Protein AF-A0A3B4AZ92-F1 (afdb_monomer)

Secondary structure (DSSP, 8-state):
--TT-SPPGGGSBTPPSS-SEEEE-TTS-EEEEETTEEEEE-TTTSBPPTT--EEHHHHTS--S-EE--PPP-----------------S-SS---EE----SS-------PPPP-GGGGTTHHHHHHHHTTS--

InterPro domains:
  IPR018487 Hemopexin-like repeats [PF00045] (20-60)
  IPR018487 Hemopexin-like repeats [PS51642] (16-63)
  IPR018487 Hemopexin-like repeats [SM00120] (19-63)
  IPR036375 Hemopexin-like domain superfamily [G3DSA:2.110.10.10] (1-65)
  IPR036375 Hemopexin-like domain superfamily [SSF50923] (1-64)

pLDDT: mean 72.86, std 20.54, range [40.22, 98.0]

Organism: NCBI:txid409849

Radius of gyration: 31.76 Å; Cα contacts (8 Å, |Δi|>4): 119; chains: 1; bounding box: 58×30×110 Å

Foldseek 3Di:
DDPPDDDDLVLQAPDDPDWPDWDADPVRWIWTHDQQWIFTHHNPRSYTDPPDTDGCCCPVVVQPDWDQPPPDPDPDDDDDDDPDPDDPDPNPDGDTDRDPDDPPDDPPPDPDDPDVPVVVPPPVVVVVVVVVPPD

Solvent-accessible surface area (backbone atoms only — not comparable to full-atom values): 9274 Å² total; per-residue (Å²): 133,65,93,84,61,88,71,73,71,77,70,40,36,85,60,75,83,85,66,77,49,73,49,78,49,96,86,55,30,38,38,39,31,45,94,66,31,31,35,48,22,51,75,85,69,50,32,46,47,90,85,53,66,44,50,40,5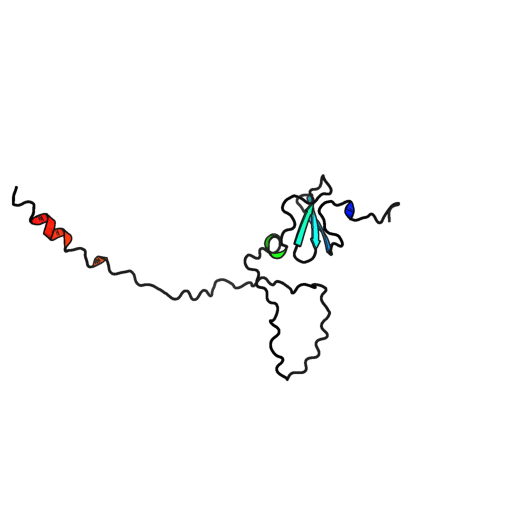4,48,74,76,66,65,40,87,56,80,44,78,69,56,78,71,88,69,80,86,74,94,83,78,96,68,94,71,87,77,75,83,68,86,62,93,59,71,68,73,48,63,74,86,73,71,85,86,69,76,84,79,82,71,85,74,74,82,76,77,72,75,77,68,72,68,68,70,64,61,65,65,65,66,67,72,76,80,119

Nearest PDB structures (foldseek):
  1ck7-assembly1_A  TM=7.720E-01  e=7.250E-04  Homo sapiens
  4fu4-assembly1_A  TM=7.907E-01  e=6.887E-03  Homo sapiens
  1itv-assembly1_B  TM=7.414E-01  e=3.288E-02  Homo sapiens
  3lp9-assembly2_D  TM=7.229E-01  e=9.520E-02  Lathyrus sativus

Structure (mmCIF, N/CA/C/O backbone):
data_AF-A0A3B4AZ92-F1
#
_entry.id   AF-A0A3B4AZ92-F1
#
loop_
_atom_site.group_PDB
_atom_site.id
_atom_site.type_symbol
_atom_site.label_atom_id
_atom_site.label_alt_id
_atom_site.label_comp_id
_atom_site.label_asym_id
_atom_site.label_entity_id
_atom_site.label_seq_id
_atom_site.pdbx_PDB_ins_code
_atom_site.Cartn_x
_atom_site.Cartn_y
_atom_site.Cartn_z
_atom_site.occupancy
_atom_site.B_iso_or_equiv
_atom_site.auth_seq_id
_atom_site.auth_comp_id
_atom_site.auth_asym_id
_atom_site.auth_atom_id
_atom_site.pdbx_PDB_model_num
ATOM 1 N N . MET A 1 1 ? 3.802 4.408 -25.698 1.00 86.31 1 MET A N 1
ATOM 2 C CA . MET A 1 1 ? 4.375 3.337 -24.862 1.00 86.31 1 MET A CA 1
ATOM 3 C C . MET A 1 1 ? 5.835 3.206 -25.221 1.00 86.31 1 MET A C 1
ATOM 5 O O . MET A 1 1 ? 6.139 3.208 -26.411 1.00 86.31 1 MET A O 1
ATOM 9 N N . ASP A 1 2 ? 6.702 3.127 -24.220 1.00 95.56 2 ASP A N 1
ATOM 10 C CA . ASP A 1 2 ? 8.144 3.021 -24.434 1.00 95.56 2 ASP A CA 1
ATOM 11 C C . ASP A 1 2 ? 8.542 1.607 -24.878 1.00 95.56 2 ASP A C 1
ATOM 13 O O . ASP A 1 2 ? 7.848 0.624 -24.599 1.00 95.56 2 ASP A O 1
ATOM 17 N N . LEU A 1 3 ? 9.674 1.498 -25.580 1.00 96.56 3 LEU A N 1
ATOM 18 C CA . LEU A 1 3 ? 10.197 0.216 -26.053 1.00 96.56 3 LEU A CA 1
ATOM 19 C C . LEU A 1 3 ? 10.520 -0.712 -24.869 1.00 96.56 3 LEU A C 1
ATOM 21 O O . LEU A 1 3 ? 11.221 -0.330 -23.935 1.00 96.56 3 LEU A O 1
ATOM 25 N N . GLY A 1 4 ? 10.033 -1.955 -24.930 1.00 94.69 4 GLY A N 1
ATOM 26 C CA . GLY A 1 4 ? 10.263 -2.976 -23.901 1.00 94.69 4 GLY A CA 1
ATOM 27 C C . GLY A 1 4 ? 9.186 -3.084 -22.813 1.00 94.69 4 GLY A C 1
ATOM 28 O O . GLY A 1 4 ? 9.404 -3.838 -21.862 1.00 94.69 4 GLY A O 1
ATOM 29 N N . TYR A 1 5 ? 8.057 -2.378 -22.956 1.00 95.06 5 TYR A N 1
ATOM 30 C CA . TYR A 1 5 ? 6.861 -2.485 -22.106 1.00 95.06 5 TYR A CA 1
ATOM 31 C C . TYR A 1 5 ? 5.679 -3.159 -22.835 1.00 95.06 5 TYR A C 1
ATOM 33 O O . TYR A 1 5 ? 5.616 -3.081 -24.065 1.00 95.06 5 TYR A O 1
ATOM 41 N N . PRO A 1 6 ? 4.717 -3.772 -22.107 1.00 93.81 6 PRO A N 1
ATOM 42 C CA . PRO A 1 6 ? 4.618 -3.874 -20.642 1.00 93.81 6 PRO A CA 1
ATOM 43 C C . PRO A 1 6 ? 5.687 -4.785 -20.022 1.00 93.81 6 PRO A C 1
ATOM 45 O O . PRO A 1 6 ? 6.184 -5.712 -20.660 1.00 93.81 6 PRO A O 1
ATOM 48 N N . LYS A 1 7 ? 6.062 -4.489 -18.775 1.00 90.94 7 LYS A N 1
ATOM 49 C CA . LYS A 1 7 ? 6.962 -5.317 -17.964 1.00 90.94 7 LYS A CA 1
ATOM 50 C C . LYS A 1 7 ? 6.160 -6.159 -16.983 1.00 90.94 7 LYS A C 1
ATOM 52 O O . LYS A 1 7 ? 5.045 -5.792 -16.621 1.00 90.94 7 LYS A O 1
ATOM 57 N N . ASP A 1 8 ? 6.757 -7.265 -16.555 1.00 91.19 8 ASP A N 1
ATOM 58 C CA . ASP A 1 8 ? 6.180 -8.112 -15.517 1.00 91.19 8 ASP A CA 1
ATOM 59 C C . ASP A 1 8 ? 6.134 -7.371 -14.171 1.00 91.19 8 ASP A C 1
ATOM 61 O O . ASP A 1 8 ? 7.069 -6.647 -13.812 1.00 91.19 8 ASP A O 1
ATOM 65 N N . SER A 1 9 ? 5.047 -7.551 -13.421 1.00 88.44 9 SER A N 1
ATOM 66 C CA . SER A 1 9 ? 4.882 -6.953 -12.095 1.00 88.44 9 SER A CA 1
ATOM 67 C C . SER A 1 9 ? 5.834 -7.535 -11.048 1.00 88.44 9 SER A C 1
ATOM 69 O O . SER A 1 9 ? 6.057 -6.890 -10.029 1.00 88.44 9 SER A O 1
ATOM 71 N N . SER A 1 10 ? 6.441 -8.702 -11.297 1.00 90.38 10 SER A N 1
ATOM 72 C CA . SER A 1 10 ? 7.397 -9.372 -10.404 1.00 90.38 10 SER A CA 1
ATOM 73 C C . SER A 1 10 ? 8.660 -8.558 -10.121 1.00 90.38 10 SER A C 1
ATOM 75 O O . SER A 1 10 ? 9.446 -8.930 -9.252 1.00 90.38 10 SER A O 1
ATOM 77 N N . LEU A 1 11 ? 8.886 -7.471 -10.867 1.00 90.75 11 LEU A N 1
ATOM 78 C CA . LEU A 1 11 ? 9.926 -6.490 -10.561 1.00 90.75 11 LEU A CA 1
ATOM 79 C C . LEU A 1 11 ? 9.713 -5.841 -9.186 1.00 90.75 11 LEU A C 1
ATOM 81 O O . LEU A 1 11 ? 10.690 -5.483 -8.535 1.00 90.75 11 LEU A O 1
ATOM 85 N N . TRP A 1 12 ? 8.459 -5.727 -8.740 1.00 91.88 12 TRP A N 1
ATOM 86 C CA . TRP A 1 12 ? 8.100 -5.254 -7.409 1.00 91.88 12 TRP A CA 1
ATOM 87 C C . TRP A 1 12 ? 8.040 -6.433 -6.437 1.00 91.88 12 TRP A C 1
ATOM 89 O O . TRP A 1 12 ? 7.070 -7.193 -6.397 1.00 91.88 12 TRP A O 1
ATOM 99 N N . LYS A 1 13 ? 9.101 -6.609 -5.655 1.00 95.19 13 LYS A N 1
ATOM 100 C CA . LYS A 1 13 ? 9.233 -7.737 -4.730 1.00 95.19 13 LYS A CA 1
ATOM 101 C C . LYS A 1 13 ? 8.270 -7.606 -3.554 1.00 95.19 13 LYS A C 1
ATOM 103 O O . LYS A 1 13 ? 8.015 -6.513 -3.056 1.00 95.19 13 LYS A O 1
ATOM 108 N N . GLY A 1 14 ? 7.760 -8.741 -3.085 1.00 95.19 14 GLY A N 1
ATOM 109 C CA . GLY A 1 14 ? 6.866 -8.799 -1.925 1.00 95.19 14 GLY A CA 1
ATOM 110 C C . GLY A 1 14 ? 5.421 -8.368 -2.202 1.00 95.19 14 GLY A C 1
ATOM 111 O O . GLY A 1 14 ? 4.597 -8.450 -1.293 1.00 95.19 14 GLY A O 1
ATOM 112 N N . LEU A 1 15 ? 5.087 -7.961 -3.433 1.00 96.12 15 LEU A N 1
ATOM 113 C CA . LEU A 1 15 ? 3.706 -7.701 -3.839 1.00 96.12 15 LEU A CA 1
ATOM 114 C C . LEU A 1 15 ? 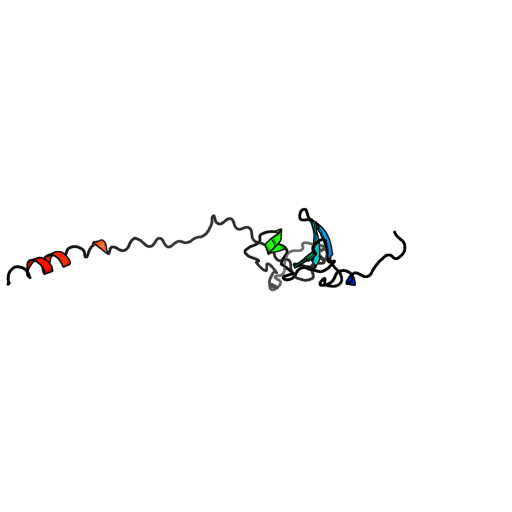3.031 -8.979 -4.363 1.00 96.12 15 LEU A C 1
ATOM 116 O O . LEU A 1 15 ? 3.675 -9.786 -5.042 1.00 96.12 15 LEU A O 1
ATOM 120 N N . PRO A 1 16 ? 1.729 -9.179 -4.094 1.00 94.31 16 PRO A N 1
ATOM 121 C CA . PRO A 1 16 ? 0.967 -10.251 -4.717 1.00 94.31 16 PRO A CA 1
ATOM 122 C C . PRO A 1 16 ? 0.745 -9.972 -6.214 1.00 94.31 16 PRO A C 1
ATOM 124 O O . PRO A 1 16 ? 0.767 -8.819 -6.653 1.00 94.31 16 PRO A O 1
ATOM 127 N N . PRO A 1 17 ? 0.456 -11.008 -7.017 1.00 91.88 17 PRO A N 1
ATOM 128 C CA . PRO A 1 17 ? 0.059 -10.811 -8.405 1.00 91.88 17 PRO A CA 1
ATOM 129 C C . PRO A 1 17 ? -1.315 -10.130 -8.493 1.00 91.88 17 PRO A C 1
ATOM 131 O O . PRO A 1 17 ? -2.166 -10.323 -7.621 1.00 91.88 17 PRO A O 1
ATOM 134 N N . SER A 1 18 ? -1.575 -9.429 -9.602 1.00 90.88 18 SER A N 1
ATOM 135 C CA . SER A 1 18 ? -2.877 -8.807 -9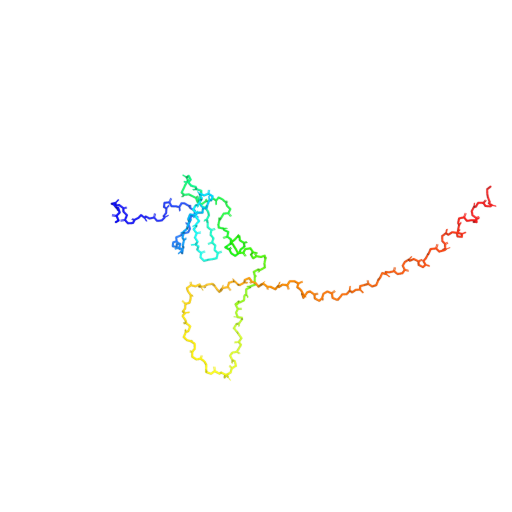.925 1.00 90.88 18 SER A CA 1
ATOM 136 C C . SER A 1 18 ? -3.360 -7.823 -8.852 1.00 90.88 18 SER A C 1
ATOM 138 O O . SER A 1 18 ? -4.275 -8.124 -8.088 1.00 90.88 18 SER A O 1
ATOM 140 N N . LEU A 1 19 ? -2.689 -6.681 -8.755 1.00 94.56 19 LEU A N 1
ATOM 141 C CA . LEU A 1 19 ? -3.063 -5.593 -7.850 1.00 94.56 19 LEU A CA 1
ATOM 142 C C . LEU A 1 19 ? -4.292 -4.851 -8.387 1.00 94.56 19 LEU A C 1
ATOM 144 O O . LEU A 1 19 ? -4.491 -4.804 -9.602 1.00 94.56 19 LEU A O 1
ATOM 148 N N . ASP A 1 20 ? -5.074 -4.268 -7.483 1.00 96.00 20 ASP A N 1
ATOM 149 C CA . ASP A 1 20 ? -6.298 -3.538 -7.824 1.00 96.00 20 ASP A CA 1
ATOM 150 C C . ASP A 1 20 ? -5.998 -2.063 -8.127 1.00 96.00 20 ASP A C 1
ATOM 152 O O . ASP A 1 20 ? -6.572 -1.495 -9.053 1.00 96.00 20 ASP A O 1
ATOM 156 N N . ASP A 1 21 ? -5.074 -1.454 -7.372 1.00 96.50 21 ASP A N 1
ATOM 157 C CA . ASP A 1 21 ? -4.682 -0.050 -7.541 1.00 96.50 21 ASP A CA 1
ATOM 158 C C . ASP A 1 21 ? -3.261 0.227 -7.007 1.00 96.50 21 ASP A C 1
ATOM 160 O O . ASP A 1 21 ? -2.682 -0.571 -6.257 1.00 96.50 21 ASP A O 1
ATOM 164 N N . ALA A 1 22 ? -2.693 1.375 -7.380 1.00 96.44 22 ALA A N 1
ATOM 165 C CA . ALA A 1 22 ? -1.420 1.871 -6.881 1.00 96.44 22 ALA A CA 1
ATOM 166 C C . ALA A 1 22 ? -1.360 3.404 -6.872 1.00 96.44 22 ALA A C 1
ATOM 168 O O . ALA A 1 22 ? -1.760 4.063 -7.829 1.00 96.44 22 ALA A O 1
ATOM 169 N N . MET A 1 23 ? -0.744 3.985 -5.841 1.00 97.12 23 MET A N 1
ATOM 170 C CA . MET A 1 23 ? -0.485 5.425 -5.805 1.00 97.12 23 MET A CA 1
ATOM 171 C C . MET A 1 23 ? 0.820 5.798 -5.111 1.00 97.12 23 MET A C 1
ATOM 173 O O . MET A 1 23 ? 1.379 5.047 -4.316 1.00 97.12 23 MET A O 1
ATOM 177 N N . ARG A 1 24 ? 1.300 7.008 -5.393 1.00 95.94 24 ARG A N 1
ATOM 178 C CA . ARG A 1 24 ? 2.425 7.630 -4.693 1.00 95.94 24 ARG A CA 1
ATOM 179 C C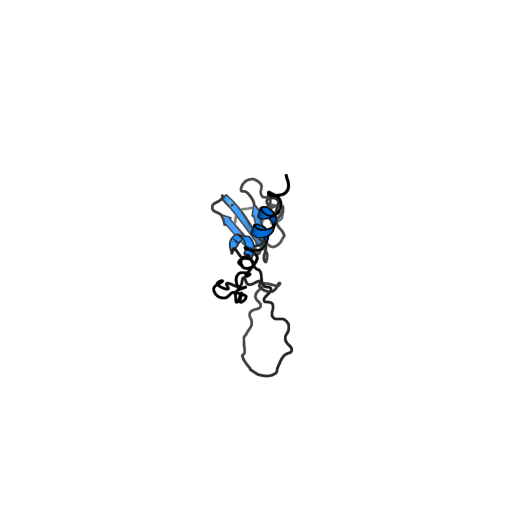 . ARG A 1 24 ? 1.889 8.536 -3.588 1.00 95.94 24 ARG A C 1
ATOM 181 O O . ARG A 1 24 ? 0.968 9.307 -3.842 1.00 95.94 24 ARG A O 1
ATOM 188 N N . TRP A 1 25 ? 2.479 8.485 -2.398 1.00 95.81 25 TRP A N 1
ATOM 189 C CA . TRP A 1 25 ? 2.086 9.357 -1.288 1.00 95.81 25 TRP A CA 1
ATOM 190 C C . TRP A 1 25 ? 3.110 10.464 -1.015 1.00 95.81 25 TRP A C 1
ATOM 192 O O . TRP A 1 25 ? 4.213 10.476 -1.568 1.00 95.81 25 TRP A O 1
ATOM 202 N N . SER A 1 26 ? 2.737 11.404 -0.145 1.00 96.44 26 SER A N 1
ATOM 203 C CA . SER A 1 26 ? 3.551 12.571 0.220 1.00 96.44 26 SER A CA 1
ATOM 204 C C . SER A 1 26 ? 4.848 12.220 0.951 1.00 96.44 26 SER A C 1
ATOM 206 O O . SER A 1 26 ? 5.793 13.002 0.920 1.00 96.44 26 SER A O 1
ATOM 208 N N . ASP A 1 27 ? 4.928 11.035 1.560 1.00 95.19 27 ASP A N 1
ATOM 209 C CA . ASP A 1 27 ? 6.150 10.514 2.179 1.00 95.19 27 ASP A CA 1
ATOM 210 C C . ASP A 1 27 ? 7.166 9.996 1.148 1.00 95.19 27 ASP A C 1
ATOM 212 O O . ASP A 1 27 ? 8.235 9.510 1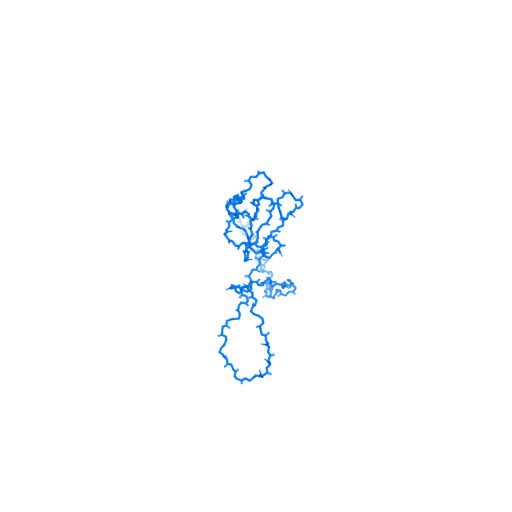.514 1.00 95.19 27 ASP A O 1
ATOM 216 N N . GLY A 1 28 ? 6.826 10.054 -0.142 1.00 94.94 28 GLY A N 1
ATOM 217 C CA . GLY A 1 28 ? 7.657 9.502 -1.191 1.00 94.94 28 GLY A CA 1
ATOM 218 C C . GLY A 1 28 ? 7.730 7.977 -1.136 1.00 94.94 28 GLY A C 1
ATOM 219 O O . GLY A 1 28 ? 8.736 7.423 -1.565 1.00 94.94 28 GLY A O 1
ATOM 220 N N . SER A 1 29 ? 6.703 7.282 -0.659 1.00 96.50 29 SER A N 1
ATOM 221 C CA . SER A 1 29 ? 6.538 5.835 -0.843 1.00 96.50 29 SER A CA 1
ATOM 222 C C . SER A 1 29 ? 5.428 5.548 -1.849 1.00 96.50 29 SER A C 1
ATOM 224 O O . SER A 1 29 ? 4.536 6.370 -2.077 1.00 96.50 29 SER A O 1
ATOM 226 N N . SER A 1 30 ? 5.510 4.390 -2.497 1.00 96.69 30 SER A N 1
ATOM 227 C CA . SER A 1 30 ? 4.456 3.887 -3.376 1.00 96.69 30 SER A CA 1
ATOM 228 C C . SER A 1 30 ? 3.614 2.876 -2.610 1.00 96.69 30 SER A C 1
ATOM 230 O O . SER A 1 30 ? 4.157 2.007 -1.935 1.00 96.69 30 SER A O 1
ATOM 232 N N . TYR A 1 31 ? 2.299 2.997 -2.700 1.00 97.50 31 TYR A N 1
ATOM 233 C CA . TYR A 1 31 ? 1.338 2.159 -2.002 1.00 97.50 31 TYR A CA 1
ATOM 234 C C . TYR A 1 31 ? 0.545 1.364 -3.027 1.00 97.50 31 TYR A C 1
ATOM 236 O O . TYR A 1 31 ? 0.067 1.936 -4.004 1.00 97.50 31 TYR A O 1
ATOM 244 N N . PHE A 1 32 ? 0.426 0.062 -2.807 1.00 97.44 32 PHE A N 1
ATOM 245 C CA . PHE A 1 32 ? -0.265 -0.868 -3.695 1.00 97.44 32 PHE A CA 1
ATOM 246 C C . PHE A 1 32 ? -1.414 -1.528 -2.948 1.00 97.44 32 PHE A C 1
ATOM 248 O O . PHE A 1 32 ? -1.249 -1.862 -1.776 1.00 97.44 32 PHE A O 1
ATOM 255 N N . PHE A 1 33 ? -2.545 -1.737 -3.614 1.00 97.00 33 PHE A N 1
ATOM 256 C CA . PHE A 1 33 ? -3.788 -2.188 -2.988 1.00 97.00 33 PHE A CA 1
ATOM 257 C C . PHE A 1 33 ? -4.274 -3.488 -3.618 1.00 97.00 33 PHE A C 1
ATOM 259 O O . PHE A 1 33 ? -4.183 -3.675 -4.835 1.00 97.00 33 PHE A O 1
ATOM 266 N N . LYS A 1 34 ? -4.785 -4.391 -2.779 1.00 95.50 34 LYS A N 1
ATOM 267 C CA . LYS A 1 34 ? -5.472 -5.610 -3.210 1.00 95.50 34 LYS A CA 1
ATOM 268 C C . LYS A 1 34 ? -6.504 -6.022 -2.165 1.00 95.50 34 LYS A C 1
ATOM 270 O O . LYS A 1 34 ? -6.157 -6.304 -1.018 1.00 95.50 34 LYS A O 1
ATOM 275 N N . GLY A 1 35 ? -7.770 -6.098 -2.556 1.00 91.94 35 GLY A N 1
ATOM 276 C CA . GLY A 1 35 ? -8.873 -6.377 -1.644 1.00 91.94 35 GLY A CA 1
ATOM 277 C C . GLY A 1 35 ? -8.887 -5.398 -0.466 1.00 91.94 35 GLY A C 1
ATOM 278 O O . GLY A 1 35 ? -8.945 -4.187 -0.650 1.00 91.94 35 GLY A O 1
ATOM 279 N N . LYS A 1 36 ? -8.811 -5.926 0.760 1.00 90.88 36 LYS A N 1
ATOM 280 C CA . LYS A 1 36 ? -8.825 -5.135 2.006 1.00 90.88 36 LYS A CA 1
ATOM 281 C C . LYS A 1 36 ? -7.442 -4.735 2.524 1.00 90.88 36 LYS A C 1
ATOM 283 O O . LYS A 1 36 ? -7.319 -4.171 3.614 1.00 90.88 36 LYS A O 1
ATOM 288 N N . GLU A 1 37 ? -6.406 -5.053 1.762 1.00 95.44 37 GLU A N 1
ATOM 289 C CA . GLU A 1 37 ? -5.013 -4.962 2.165 1.00 95.44 37 GLU A CA 1
ATOM 290 C C . GLU A 1 37 ? -4.230 -4.003 1.275 1.00 95.44 37 GLU A C 1
ATOM 292 O O . GLU A 1 37 ? -4.555 -3.783 0.105 1.00 95.44 37 GLU A O 1
ATOM 297 N N . TYR A 1 38 ? -3.163 -3.446 1.837 1.00 97.81 38 TYR A N 1
ATOM 298 C CA . TYR A 1 38 ? -2.218 -2.635 1.091 1.00 97.81 38 TYR A CA 1
ATOM 299 C C . TYR A 1 38 ? -0.774 -2.921 1.500 1.00 97.81 38 TYR A C 1
ATOM 301 O O . TYR A 1 38 ? -0.505 -3.371 2.615 1.00 97.81 38 TYR A O 1
ATOM 309 N N . TRP A 1 39 ? 0.152 -2.612 0.596 1.00 98.00 39 TRP A N 1
ATOM 310 C CA . TRP A 1 39 ? 1.600 -2.713 0.766 1.00 98.00 39 TRP A CA 1
ATOM 311 C C . TRP A 1 39 ? 2.230 -1.340 0.575 1.00 98.00 39 TRP A C 1
ATOM 313 O O . TRP A 1 39 ? 1.804 -0.584 -0.297 1.00 98.00 39 TRP A O 1
ATOM 323 N N . ARG A 1 40 ? 3.272 -1.032 1.349 1.00 97.62 40 ARG A N 1
ATOM 324 C CA . ARG A 1 40 ? 4.115 0.152 1.156 1.00 97.62 40 ARG A CA 1
ATOM 325 C C . ARG A 1 40 ? 5.456 -0.272 0.574 1.00 97.62 40 ARG A C 1
ATOM 327 O O . ARG A 1 40 ? 6.097 -1.176 1.097 1.00 97.62 40 ARG A O 1
ATOM 334 N N . VAL A 1 41 ? 5.883 0.408 -0.481 1.00 96.94 41 VAL A N 1
ATOM 335 C CA . VAL A 1 41 ? 7.195 0.254 -1.108 1.00 96.94 41 VAL A CA 1
ATOM 336 C C . VAL A 1 41 ? 7.954 1.577 -0.971 1.00 96.94 41 VAL A C 1
ATOM 338 O O . VAL A 1 41 ? 7.559 2.576 -1.591 1.00 96.94 41 VAL A O 1
ATOM 341 N N . PRO A 1 42 ? 9.032 1.620 -0.168 1.00 95.56 42 PRO A N 1
ATOM 342 C CA . PRO A 1 42 ? 9.917 2.775 -0.087 1.00 95.56 42 PRO A CA 1
ATOM 343 C C . PRO A 1 42 ? 10.514 3.118 -1.458 1.00 95.56 42 PRO A C 1
ATOM 345 O O . PRO A 1 42 ? 10.643 2.264 -2.334 1.00 95.56 42 PRO A O 1
ATOM 348 N N . SER A 1 43 ? 10.904 4.377 -1.665 1.00 88.81 43 SER A N 1
ATOM 349 C CA . SER A 1 43 ? 11.361 4.842 -2.985 1.00 88.81 43 SER A CA 1
ATOM 350 C C . SER A 1 43 ? 12.615 4.147 -3.535 1.00 88.81 43 SER A C 1
ATOM 352 O O . SER A 1 43 ? 12.884 4.298 -4.725 1.00 88.81 43 SER A O 1
ATOM 354 N N . SER A 1 44 ? 13.408 3.482 -2.695 1.00 80.00 44 SER A N 1
ATOM 355 C CA . SER A 1 44 ? 14.745 2.988 -3.036 1.00 80.00 44 SER A CA 1
ATOM 356 C C . SER A 1 44 ? 14.760 1.589 -3.651 1.00 80.00 44 SER A C 1
ATOM 358 O O . SER A 1 44 ? 15.554 1.355 -4.557 1.00 80.00 44 SER A O 1
ATOM 360 N N . ASP A 1 45 ? 13.891 0.676 -3.204 1.00 76.81 45 ASP A N 1
ATOM 361 C CA . ASP A 1 45 ? 14.243 -0.754 -3.271 1.00 76.81 45 ASP A CA 1
ATOM 362 C C . ASP A 1 45 ? 13.297 -1.633 -4.106 1.00 76.81 45 ASP A C 1
ATOM 364 O O . ASP A 1 45 ? 13.543 -2.830 -4.236 1.00 76.81 45 ASP A O 1
ATOM 368 N N . MET A 1 46 ? 12.243 -1.063 -4.718 1.00 90.88 46 MET A N 1
ATOM 369 C CA . MET A 1 46 ? 11.208 -1.814 -5.468 1.00 90.88 46 MET A CA 1
ATOM 370 C C . MET A 1 46 ? 10.727 -3.072 -4.713 1.00 90.88 46 MET A C 1
ATOM 372 O O . MET A 1 46 ? 10.431 -4.108 -5.307 1.00 90.88 46 MET A O 1
ATOM 376 N N . GLU A 1 47 ? 10.670 -2.990 -3.386 1.00 95.38 47 GLU A N 1
ATOM 377 C CA . GLU A 1 47 ? 10.373 -4.103 -2.493 1.00 95.38 47 GLU A CA 1
ATOM 378 C C . GLU A 1 47 ? 9.432 -3.632 -1.389 1.00 95.38 47 GLU A C 1
ATOM 380 O O . GLU A 1 47 ? 9.597 -2.544 -0.832 1.00 95.38 47 GLU A O 1
ATOM 385 N N . ALA A 1 48 ? 8.407 -4.435 -1.112 1.00 96.88 48 ALA A N 1
ATOM 386 C CA . ALA A 1 48 ? 7.475 -4.159 -0.035 1.00 96.88 48 ALA A CA 1
ATOM 387 C C . ALA A 1 48 ? 8.205 -4.151 1.314 1.00 96.88 48 ALA A C 1
ATOM 389 O O . ALA A 1 48 ? 8.994 -5.044 1.621 1.00 96.88 48 ALA A O 1
ATOM 390 N N . GLU A 1 49 ? 7.920 -3.138 2.127 1.00 96.81 49 GLU A N 1
ATOM 391 C CA . GLU A 1 49 ? 8.483 -3.003 3.465 1.00 96.81 49 GLU A CA 1
ATOM 392 C C . GLU A 1 49 ? 8.033 -4.169 4.366 1.00 96.81 49 GLU A C 1
ATOM 394 O O . GLU A 1 49 ? 6.918 -4.689 4.252 1.00 96.81 49 GLU A O 1
ATOM 399 N N . ALA A 1 50 ? 8.899 -4.587 5.290 1.00 96.12 50 ALA A N 1
ATOM 400 C CA . ALA A 1 50 ? 8.550 -5.611 6.268 1.00 96.12 50 ALA A CA 1
ATOM 401 C C . ALA A 1 50 ? 7.372 -5.157 7.153 1.00 96.12 50 ALA A C 1
ATOM 403 O O . ALA A 1 50 ? 7.284 -3.999 7.556 1.00 96.12 50 ALA A O 1
ATOM 404 N N . GLY A 1 51 ? 6.474 -6.087 7.490 1.00 96.88 51 GLY A N 1
ATOM 405 C CA . GLY A 1 51 ? 5.266 -5.794 8.276 1.00 96.88 51 GLY A CA 1
ATOM 406 C C . GLY A 1 51 ? 4.029 -5.434 7.444 1.00 96.88 51 GLY A C 1
ATOM 407 O O . GLY A 1 51 ? 2.994 -5.106 8.021 1.00 96.88 51 GLY A O 1
ATOM 408 N N . PHE A 1 52 ? 4.126 -5.524 6.115 1.00 97.06 52 PHE A N 1
ATOM 409 C CA . PHE A 1 52 ? 3.000 -5.470 5.182 1.00 97.06 52 PHE A CA 1
ATOM 410 C C . PHE A 1 52 ? 2.629 -6.881 4.667 1.00 97.06 52 PHE A C 1
ATOM 412 O O . PHE A 1 52 ? 3.490 -7.766 4.676 1.00 97.06 52 PHE A O 1
ATOM 419 N N . PRO A 1 53 ? 1.384 -7.114 4.201 1.00 97.75 53 PRO A N 1
ATOM 420 C CA . PRO A 1 53 ? 0.297 -6.141 4.067 1.00 97.75 53 PRO A CA 1
ATOM 421 C C . PRO A 1 53 ? -0.287 -5.656 5.395 1.00 97.75 53 PRO A C 1
ATOM 423 O O . PRO A 1 53 ? -0.184 -6.321 6.42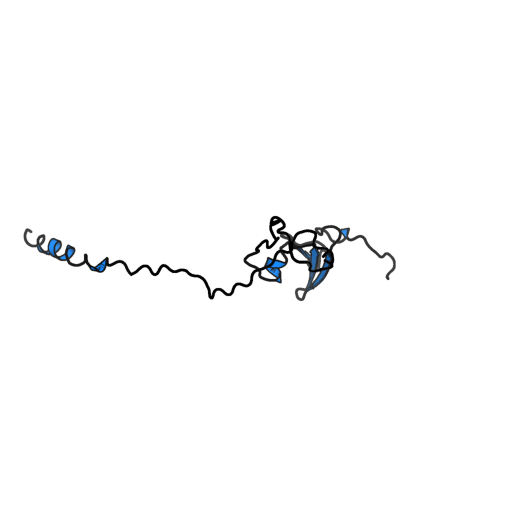3 1.00 97.75 53 PRO A O 1
ATOM 426 N N . ARG A 1 54 ? -0.943 -4.494 5.352 1.00 96.94 54 ARG A N 1
ATOM 427 C CA . ARG A 1 54 ? -1.795 -3.994 6.441 1.00 96.94 54 ARG A CA 1
ATOM 428 C C . ARG A 1 54 ? -3.207 -3.720 5.933 1.00 96.94 54 ARG A C 1
ATOM 430 O O . ARG A 1 54 ? -3.428 -3.618 4.729 1.00 96.94 54 ARG A O 1
ATOM 437 N N . LEU A 1 55 ? -4.166 -3.607 6.850 1.00 93.62 55 LEU A N 1
ATOM 438 C CA . LEU A 1 55 ? -5.570 -3.380 6.507 1.00 93.62 55 LEU A CA 1
ATOM 439 C C . LEU A 1 55 ? -5.823 -1.918 6.142 1.00 93.62 55 LEU A C 1
ATOM 441 O O . LEU A 1 55 ? -5.499 -1.011 6.913 1.00 93.62 55 LEU A O 1
ATOM 445 N N . ILE A 1 56 ? -6.477 -1.702 4.999 1.00 93.31 56 ILE A N 1
ATOM 446 C CA . ILE A 1 56 ? -6.874 -0.368 4.531 1.00 93.31 56 ILE A CA 1
ATOM 447 C C . ILE A 1 56 ? -7.812 0.279 5.554 1.00 93.31 56 ILE A C 1
ATOM 449 O O . ILE A 1 56 ? -7.568 1.398 5.997 1.00 93.31 56 ILE A O 1
ATOM 453 N N . ALA A 1 57 ? -8.837 -0.454 5.999 1.00 90.00 57 ALA A N 1
ATOM 454 C CA . ALA A 1 57 ? -9.824 0.045 6.954 1.00 90.00 57 ALA A CA 1
ATOM 455 C C . ALA A 1 57 ? -9.182 0.581 8.245 1.00 90.00 57 ALA A C 1
ATOM 457 O O . ALA A 1 57 ? -9.539 1.653 8.725 1.00 90.00 57 ALA A O 1
ATOM 458 N N . LYS A 1 58 ? -8.186 -0.129 8.780 1.00 90.56 58 LYS A N 1
ATOM 459 C CA . LYS A 1 58 ? -7.527 0.255 10.029 1.00 90.56 58 LYS A CA 1
ATOM 460 C C . LYS A 1 58 ? -6.645 1.490 9.867 1.00 90.56 58 LYS A C 1
ATOM 462 O O . LYS A 1 58 ? -6.742 2.416 10.664 1.00 90.56 58 LYS A O 1
ATOM 467 N N . ASP A 1 59 ? -5.787 1.505 8.852 1.00 94.19 59 ASP A N 1
ATOM 468 C CA . ASP A 1 59 ? -4.730 2.517 8.769 1.00 94.19 59 ASP A CA 1
ATOM 469 C C . ASP A 1 59 ? -5.138 3.748 7.953 1.00 94.19 59 ASP A C 1
ATOM 471 O O . ASP A 1 59 ? -4.726 4.860 8.274 1.00 94.19 59 ASP A O 1
ATOM 475 N N . TRP A 1 60 ? -5.939 3.556 6.901 1.00 92.12 60 TRP A N 1
ATOM 476 C CA . TRP A 1 60 ? -6.367 4.629 5.998 1.00 92.12 60 TRP A CA 1
ATOM 477 C C . TRP A 1 60 ? -7.705 5.233 6.409 1.00 92.12 60 TRP A C 1
ATOM 479 O O . TRP A 1 60 ? -7.913 6.430 6.230 1.00 92.12 60 TRP A O 1
ATOM 489 N N . LEU A 1 61 ? -8.607 4.413 6.957 1.00 90.56 61 LEU A N 1
ATOM 490 C CA . LEU A 1 61 ? -9.957 4.836 7.345 1.00 90.56 61 LEU A CA 1
ATOM 491 C C . LEU A 1 61 ? -10.143 4.941 8.867 1.00 90.56 61 LEU A C 1
ATOM 493 O O . LEU A 1 61 ? -11.210 5.345 9.318 1.00 90.56 61 LEU A O 1
ATOM 497 N N . LEU A 1 62 ? -9.105 4.619 9.652 1.00 88.69 62 LEU A N 1
ATOM 498 C CA . LEU A 1 62 ? -9.083 4.704 11.119 1.00 88.69 62 LEU A CA 1
ATOM 499 C C . LEU A 1 62 ? -10.188 3.893 11.812 1.00 88.69 62 LEU A C 1
ATOM 501 O O . LEU A 1 62 ? -10.668 4.253 12.887 1.00 88.69 62 LEU A O 1
ATOM 505 N N . CYS A 1 63 ? -10.577 2.770 11.217 1.00 87.00 63 CYS A N 1
ATOM 506 C CA . CYS A 1 63 ? -11.565 1.883 11.802 1.00 87.00 63 CYS A CA 1
ATOM 507 C C . CYS A 1 63 ? -10.959 1.068 12.946 1.00 87.00 63 CYS A C 1
ATOM 509 O O . CYS A 1 63 ? -10.098 0.213 12.726 1.00 87.00 63 CYS A O 1
ATOM 511 N N . THR A 1 64 ? -11.428 1.311 14.169 1.00 81.31 64 THR A N 1
ATOM 512 C CA . THR A 1 64 ? -11.031 0.539 15.358 1.00 81.31 64 THR A CA 1
ATOM 513 C C . THR A 1 64 ? -11.858 -0.731 15.531 1.00 81.31 64 THR A C 1
ATOM 515 O O . THR A 1 64 ? -11.338 -1.725 16.023 1.00 81.31 64 THR A O 1
ATOM 518 N N . GLU A 1 65 ? -13.112 -0.713 15.074 1.00 73.81 65 GLU A N 1
ATOM 519 C CA . GLU A 1 65 ? -14.064 -1.820 15.170 1.00 73.81 65 GLU A CA 1
ATOM 520 C C . GLU A 1 65 ? -14.540 -2.200 13.765 1.00 73.81 65 GLU A C 1
ATOM 522 O O . GLU A 1 65 ? -15.235 -1.433 13.094 1.00 73.81 65 GLU A O 1
ATOM 527 N N . MET A 1 66 ? -14.142 -3.382 13.298 1.00 67.75 66 MET A N 1
ATOM 528 C CA . MET A 1 66 ? -14.561 -3.915 12.002 1.00 67.75 66 MET A CA 1
ATOM 529 C C . MET A 1 66 ? -15.725 -4.874 12.244 1.00 67.75 66 MET A C 1
ATOM 531 O O . MET A 1 66 ? -15.524 -5.983 12.736 1.00 67.75 66 MET A O 1
ATOM 535 N N . GLN A 1 67 ? -16.949 -4.442 11.941 1.00 62.22 67 GLN A N 1
ATOM 536 C CA . GLN A 1 67 ? -18.112 -5.323 11.999 1.00 62.22 67 GLN A CA 1
ATOM 537 C C . GLN A 1 67 ? -18.271 -6.003 10.639 1.00 62.22 67 GLN A C 1
ATOM 539 O O . GLN A 1 67 ? -18.324 -5.351 9.595 1.00 62.22 67 GLN A O 1
ATOM 544 N N . ALA A 1 68 ? -18.328 -7.334 10.648 1.00 58.12 68 ALA A N 1
ATOM 545 C CA . ALA A 1 68 ? -18.668 -8.102 9.463 1.00 58.12 68 ALA A CA 1
ATOM 546 C C . ALA A 1 68 ? -20.179 -7.985 9.233 1.00 58.12 68 ALA A C 1
ATOM 548 O O . ALA A 1 68 ? -20.943 -8.841 9.668 1.00 58.12 68 ALA A O 1
ATOM 549 N N . ASP A 1 69 ? -20.613 -6.924 8.560 1.00 54.91 69 ASP A N 1
ATOM 550 C CA . ASP A 1 69 ? -22.015 -6.738 8.170 1.00 54.91 69 ASP A CA 1
ATOM 551 C C . ASP A 1 69 ? -22.351 -7.532 6.896 1.00 54.91 69 ASP A C 1
ATOM 553 O O . ASP A 1 69 ? -23.025 -7.050 5.990 1.00 54.91 69 ASP A O 1
ATOM 557 N N . SER A 1 70 ? -21.841 -8.767 6.785 1.00 53.31 70 SER A N 1
ATOM 558 C CA . SER A 1 70 ? -22.411 -9.705 5.820 1.00 53.31 70 SER A CA 1
ATOM 559 C C . SER A 1 70 ? -23.780 -10.096 6.352 1.00 53.31 70 SER A C 1
ATOM 561 O O . SER A 1 70 ? -23.834 -10.685 7.439 1.00 53.31 70 SER A O 1
ATOM 563 N N . PRO A 1 71 ? -24.874 -9.832 5.612 1.00 54.44 71 PRO A N 1
ATOM 564 C CA . PRO A 1 71 ? -26.165 -10.378 5.970 1.00 54.44 71 PRO A CA 1
ATOM 565 C C . PRO A 1 71 ? -25.983 -11.887 6.113 1.00 54.44 71 PRO A C 1
ATOM 567 O O . PRO A 1 71 ? -25.600 -12.573 5.159 1.00 54.44 71 PRO A O 1
ATOM 570 N N . GLN A 1 72 ? -26.217 -12.411 7.317 1.00 50.84 72 GLN A N 1
ATOM 571 C CA . GLN A 1 72 ? -26.475 -13.837 7.461 1.00 50.84 72 GLN A CA 1
ATOM 572 C C . GLN A 1 72 ? -27.554 -14.188 6.428 1.00 50.84 72 GLN A C 1
ATOM 574 O O . GLN A 1 72 ? -28.460 -13.375 6.222 1.00 50.84 72 GLN A O 1
ATOM 579 N N . PRO A 1 73 ? -27.476 -15.336 5.737 1.00 47.00 73 PRO A N 1
ATOM 580 C CA . PRO A 1 73 ? -28.535 -15.743 4.830 1.00 47.00 73 PRO A CA 1
ATOM 581 C C . PRO A 1 73 ? -29.798 -15.986 5.662 1.00 47.00 73 PRO A C 1
ATOM 583 O O . PRO A 1 73 ? -30.034 -17.087 6.154 1.00 47.00 73 PRO A O 1
ATOM 586 N N . GLU A 1 74 ? -30.591 -14.937 5.870 1.00 46.47 74 GLU A N 1
ATOM 587 C CA . GLU A 1 74 ? -31.872 -15.045 6.540 1.00 46.47 74 GLU A CA 1
ATOM 588 C C . GLU A 1 74 ? -32.802 -15.899 5.664 1.00 46.47 74 GLU A C 1
ATOM 590 O O . GLU A 1 74 ? -32.760 -15.808 4.427 1.00 46.47 74 GLU A O 1
ATOM 595 N N . PRO A 1 75 ? -33.642 -16.765 6.258 1.00 45.56 75 PRO A N 1
ATOM 596 C CA . PRO A 1 75 ? -34.572 -17.576 5.491 1.00 45.56 75 PRO A CA 1
ATOM 597 C C . PRO A 1 75 ? -35.523 -16.649 4.727 1.00 45.56 75 PRO A C 1
ATOM 599 O O . PRO A 1 75 ? -36.223 -15.838 5.329 1.00 45.56 75 PRO A O 1
ATOM 602 N N . LYS A 1 76 ? -35.545 -16.772 3.394 1.00 43.28 76 LYS A N 1
ATOM 603 C CA . LYS A 1 76 ? -36.416 -15.998 2.497 1.00 43.28 76 LYS A CA 1
ATOM 604 C C . LYS A 1 76 ? -37.873 -16.050 2.974 1.00 43.28 76 LYS A C 1
ATOM 606 O O . LYS A 1 76 ? -38.543 -17.063 2.782 1.00 43.28 76 LYS A O 1
ATOM 611 N N . SER A 1 77 ? -38.373 -14.947 3.527 1.00 41.78 77 SER A N 1
ATOM 612 C CA . SER A 1 77 ? -39.814 -14.712 3.644 1.00 41.78 77 SER A CA 1
ATOM 613 C C . SER A 1 77 ? -40.352 -14.228 2.289 1.00 41.78 77 SER A C 1
ATOM 615 O O . SER A 1 77 ? -39.699 -13.402 1.639 1.00 41.78 77 SER A O 1
ATOM 617 N N . PRO A 1 78 ? -41.495 -14.743 1.803 1.00 53.97 78 PRO A N 1
ATOM 618 C CA . PRO A 1 78 ? -42.026 -14.363 0.509 1.00 53.97 78 PRO A CA 1
ATOM 619 C C . PRO A 1 78 ? -42.850 -13.083 0.664 1.00 53.97 78 PRO A C 1
ATOM 621 O O . PRO A 1 78 ? -43.927 -13.135 1.230 1.00 53.97 78 PRO A O 1
ATOM 624 N N . GLU A 1 79 ? -42.336 -11.952 0.176 1.00 49.50 79 GLU A N 1
ATOM 625 C CA . GLU A 1 79 ? -43.075 -10.864 -0.501 1.00 49.50 79 GLU A CA 1
ATOM 626 C C . GLU A 1 79 ? -42.374 -9.513 -0.333 1.00 49.50 79 GLU A C 1
ATOM 628 O O . GLU A 1 79 ? -42.492 -8.836 0.679 1.00 49.50 79 GLU A O 1
ATOM 633 N N . SER A 1 80 ? -41.694 -9.077 -1.391 1.00 40.22 80 SER A N 1
ATOM 634 C CA . SER A 1 80 ? -42.035 -7.832 -2.085 1.00 40.22 80 SER A CA 1
ATOM 635 C C . SER A 1 80 ? -41.134 -7.701 -3.312 1.00 40.22 80 SER A C 1
ATOM 637 O O . SER A 1 80 ? -39.909 -7.777 -3.234 1.00 40.22 80 SER A O 1
ATOM 639 N N . ARG A 1 81 ? -41.762 -7.568 -4.481 1.00 50.09 81 ARG A N 1
ATOM 640 C CA . ARG A 1 81 ? -41.101 -7.388 -5.774 1.00 50.09 81 ARG A CA 1
ATOM 641 C C . ARG A 1 81 ? -40.469 -5.993 -5.839 1.00 50.09 81 ARG A C 1
ATOM 643 O O . ARG A 1 81 ? -41.143 -5.031 -6.186 1.00 50.09 81 ARG A O 1
ATOM 650 N N . GLY A 1 82 ? -39.166 -5.912 -5.586 1.00 40.41 82 GLY A N 1
ATOM 651 C CA . GLY A 1 82 ? -38.309 -4.804 -6.006 1.00 40.41 82 GLY A CA 1
ATOM 652 C C . GLY A 1 82 ? -37.227 -5.335 -6.941 1.00 40.41 82 GLY A C 1
ATOM 653 O O . GLY A 1 82 ? -36.362 -6.093 -6.517 1.00 40.41 82 GLY A O 1
ATOM 654 N N . ASN A 1 83 ? -37.304 -4.994 -8.228 1.00 50.72 83 ASN A N 1
ATOM 655 C CA . ASN A 1 83 ? -36.338 -5.417 -9.240 1.00 50.72 83 ASN A CA 1
ATOM 656 C C . ASN A 1 83 ? -35.052 -4.585 -9.107 1.00 50.72 83 ASN A C 1
ATOM 658 O O . ASN A 1 83 ? -34.903 -3.561 -9.772 1.00 50.72 83 ASN A O 1
ATOM 662 N N . VAL A 1 84 ? -34.151 -4.993 -8.215 1.00 46.56 84 VAL A N 1
ATOM 663 C CA . VAL A 1 84 ? -32.815 -4.402 -8.095 1.00 46.56 84 VAL A CA 1
ATOM 664 C C . VAL A 1 84 ? -31.871 -5.234 -8.953 1.00 46.56 84 VAL A C 1
ATOM 666 O O . VAL A 1 84 ? -31.544 -6.371 -8.618 1.00 46.56 84 VAL A O 1
ATOM 669 N N . HIS A 1 85 ? -31.455 -4.675 -10.088 1.00 45.94 85 HIS A N 1
ATOM 670 C CA . HIS A 1 85 ? -30.360 -5.230 -10.876 1.00 45.94 85 HIS A CA 1
ATOM 671 C C . HIS A 1 85 ? -29.068 -4.996 -10.089 1.00 45.94 85 HIS A C 1
ATOM 673 O O . HIS A 1 85 ? -28.445 -3.944 -10.211 1.00 45.94 85 HIS A O 1
ATOM 679 N N . GLY A 1 86 ? -28.715 -5.951 -9.229 1.00 43.16 86 GLY A N 1
ATOM 680 C CA . GLY A 1 86 ? -27.443 -5.957 -8.520 1.00 43.16 86 GLY A CA 1
ATOM 681 C C . GLY A 1 86 ? -26.310 -6.069 -9.530 1.00 43.16 86 GLY A C 1
ATOM 682 O O . GLY A 1 86 ? -26.146 -7.105 -10.177 1.00 43.16 86 GLY A O 1
ATOM 683 N N . HIS A 1 87 ? -25.559 -4.985 -9.691 1.00 42.28 87 HIS A N 1
ATOM 684 C CA . HIS A 1 87 ? -24.245 -5.046 -10.304 1.00 42.28 87 HIS A CA 1
ATOM 685 C C . HIS A 1 87 ? -23.374 -5.933 -9.401 1.00 42.28 87 HIS A C 1
ATOM 687 O O . HIS A 1 87 ? -23.371 -5.718 -8.188 1.00 42.28 87 HIS A O 1
ATOM 693 N N . PRO A 1 88 ? -22.712 -6.975 -9.926 1.00 43.03 88 PRO A N 1
ATOM 694 C CA . PRO A 1 88 ? -21.810 -7.774 -9.118 1.00 43.03 88 PRO A CA 1
ATOM 695 C C . PRO A 1 88 ? -20.574 -6.925 -8.826 1.00 43.03 88 PRO A C 1
ATOM 697 O O . PRO A 1 88 ? -19.645 -6.870 -9.630 1.00 43.03 88 PRO A O 1
ATOM 700 N N . ASP A 1 89 ? -20.586 -6.227 -7.694 1.00 44.75 89 ASP A N 1
ATOM 701 C CA . ASP A 1 89 ? -19.413 -5.516 -7.210 1.00 44.75 89 ASP A CA 1
ATOM 702 C C . ASP A 1 89 ? -18.290 -6.540 -7.003 1.00 44.75 89 ASP A C 1
ATOM 704 O O . ASP A 1 89 ? -18.455 -7.563 -6.338 1.00 44.75 89 ASP A O 1
ATOM 708 N N . HIS A 1 90 ? -17.141 -6.284 -7.626 1.00 54.53 90 HIS A N 1
ATOM 709 C CA . HIS A 1 90 ? -16.000 -7.200 -7.717 1.00 54.53 90 HIS A CA 1
ATOM 710 C C . HIS A 1 90 ? -15.310 -7.521 -6.370 1.00 54.53 90 HIS A C 1
ATOM 712 O O . HIS A 1 90 ? -14.286 -8.206 -6.356 1.00 54.53 90 HIS A O 1
ATOM 718 N N . ALA A 1 91 ? -15.864 -7.085 -5.236 1.00 48.19 91 ALA A N 1
ATOM 719 C CA . ALA A 1 91 ? -15.420 -7.483 -3.906 1.00 48.19 91 ALA A CA 1
ATOM 720 C C . ALA A 1 91 ? -15.916 -8.910 -3.606 1.00 48.19 91 ALA A C 1
ATOM 722 O O . ALA A 1 91 ? -16.988 -9.126 -3.048 1.00 48.19 91 ALA A O 1
ATOM 723 N N . GLN A 1 92 ? -15.131 -9.912 -4.006 1.00 50.16 92 GLN A N 1
ATOM 724 C CA . GLN A 1 92 ? -15.432 -11.347 -3.835 1.00 50.16 92 GLN A CA 1
ATOM 725 C C . GLN A 1 92 ? -15.499 -11.807 -2.361 1.00 50.16 92 GLN A C 1
ATOM 727 O O . GLN A 1 92 ? -15.766 -12.967 -2.060 1.00 50.16 92 GLN A O 1
ATOM 732 N N . ASN A 1 93 ? -15.244 -10.896 -1.436 1.00 54.00 93 ASN A N 1
ATOM 733 C CA . ASN A 1 93 ? -15.184 -11.040 0.001 1.00 54.00 93 ASN A CA 1
ATOM 734 C C . ASN A 1 93 ? -16.031 -9.900 0.568 1.00 54.00 93 ASN A C 1
ATOM 736 O O . ASN A 1 93 ? -15.671 -8.744 0.381 1.00 54.00 93 ASN A O 1
ATOM 740 N N . GLY A 1 94 ? -17.175 -10.240 1.177 1.00 57.97 94 GLY A N 1
ATOM 741 C CA . GLY A 1 94 ? -18.186 -9.291 1.655 1.00 57.97 94 GLY A CA 1
ATOM 742 C C . GLY A 1 94 ? -17.593 -8.017 2.256 1.00 57.97 94 GLY A C 1
ATOM 743 O O . GLY A 1 94 ? -16.565 -8.053 2.930 1.00 57.97 94 GLY A O 1
ATOM 744 N N . TYR A 1 95 ? -18.231 -6.886 1.973 1.00 60.28 95 TYR A N 1
ATOM 745 C CA . TYR A 1 95 ? -17.740 -5.587 2.403 1.00 60.28 95 TYR A CA 1
ATOM 746 C C . TYR A 1 95 ? -17.663 -5.536 3.942 1.00 60.28 95 TYR A C 1
ATOM 748 O O . TYR A 1 95 ? -18.613 -5.872 4.647 1.00 60.28 95 TYR A O 1
ATOM 756 N N . GLU A 1 96 ? -16.508 -5.149 4.480 1.00 65.00 96 GLU A N 1
ATOM 757 C CA . GLU A 1 96 ? -16.358 -4.856 5.907 1.00 65.00 96 GLU A CA 1
ATOM 758 C C . GLU A 1 96 ? -16.705 -3.372 6.094 1.00 65.00 96 GLU A C 1
ATOM 760 O O . GLU A 1 96 ? -16.028 -2.502 5.543 1.00 65.00 96 GLU A O 1
ATOM 765 N N . VAL A 1 97 ? -17.790 -3.074 6.821 1.00 68.19 97 VAL A N 1
ATOM 766 C CA . VAL A 1 97 ? -18.184 -1.691 7.144 1.00 68.19 97 VAL A CA 1
ATOM 767 C C . VAL A 1 97 ? -17.667 -1.341 8.525 1.00 68.19 97 VAL A C 1
ATOM 769 O O . VAL A 1 97 ? -17.785 -2.110 9.480 1.00 68.19 97 VAL A O 1
ATOM 772 N N . CYS A 1 98 ? -17.141 -0.134 8.650 1.00 70.56 98 CYS A N 1
ATOM 773 C CA . CYS A 1 98 ? -16.863 0.454 9.946 1.00 70.56 98 CYS A CA 1
ATOM 774 C C . CYS A 1 98 ? -18.119 1.184 10.423 1.00 70.56 98 CYS A C 1
ATOM 776 O O . CYS A 1 98 ? -18.581 2.119 9.766 1.00 70.56 98 CYS A O 1
ATOM 778 N N . SER A 1 99 ? -18.698 0.747 11.541 1.00 68.94 99 SER A N 1
ATOM 779 C CA . SER A 1 99 ? -19.899 1.377 12.091 1.00 68.94 99 SER A CA 1
ATOM 780 C C . SER A 1 99 ? -19.523 2.627 12.886 1.00 68.94 99 SER A C 1
ATOM 782 O O . SER A 1 99 ? -18.854 2.549 13.915 1.00 68.94 99 SER A O 1
ATOM 784 N N . CYS A 1 100 ? -19.946 3.799 12.414 1.00 61.50 100 CYS A N 1
ATOM 785 C CA . CYS A 1 100 ? -19.755 5.069 13.111 1.00 61.50 100 CYS A CA 1
ATOM 786 C C . CYS A 1 100 ? -20.873 5.281 14.143 1.00 61.50 100 CYS A C 1
ATOM 788 O O . CYS A 1 100 ? -21.717 6.162 13.972 1.00 61.50 100 CYS A O 1
ATOM 790 N 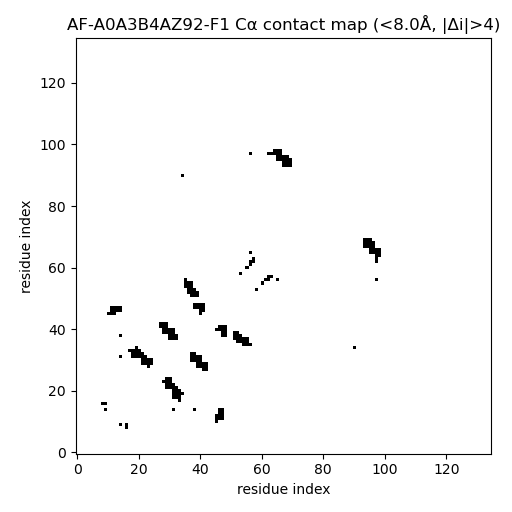N . THR A 1 101 ? -20.930 4.489 15.216 1.00 63.31 101 THR A N 1
ATOM 791 C CA . THR A 1 101 ? -21.823 4.826 16.333 1.00 63.31 101 THR A CA 1
ATOM 792 C C . THR A 1 101 ? -21.156 5.916 17.162 1.00 63.31 101 THR A C 1
ATOM 794 O O . THR A 1 101 ? -20.139 5.674 17.808 1.00 63.31 101 THR A O 1
ATOM 797 N N . SER A 1 102 ? -21.697 7.137 17.136 1.00 51.44 102 SER A N 1
ATOM 798 C CA . SER A 1 102 ? -21.310 8.153 18.119 1.00 51.44 102 SER A CA 1
ATOM 799 C C . SER A 1 102 ? -21.576 7.586 19.514 1.00 51.44 102 SER A C 1
ATOM 801 O O . SER A 1 102 ? -22.688 7.135 19.779 1.00 51.44 102 SER A O 1
ATOM 803 N N . ASP A 1 103 ? -20.579 7.605 20.396 1.00 51.66 103 ASP A N 1
ATOM 804 C CA . ASP A 1 103 ? -20.659 7.113 21.781 1.00 51.66 103 ASP A CA 1
ATOM 805 C C . ASP A 1 103 ? -21.566 7.994 22.677 1.00 51.66 103 ASP A C 1
ATOM 807 O O . ASP A 1 103 ? -21.303 8.240 23.846 1.00 51.66 103 ASP A O 1
ATOM 811 N N . SER A 1 104 ? -22.669 8.519 22.142 1.00 53.56 104 SER A N 1
ATOM 812 C CA . SER A 1 104 ? -23.712 9.216 22.900 1.00 53.56 104 SER A CA 1
ATOM 813 C C . SER A 1 104 ? -24.757 8.256 23.484 1.00 53.56 104 SER A C 1
ATOM 815 O O . SER A 1 104 ? -25.761 8.701 24.038 1.00 53.56 104 SER A O 1
ATOM 817 N N . GLY A 1 105 ? -24.529 6.943 23.387 1.00 49.22 105 GLY A N 1
ATOM 818 C CA . GLY A 1 105 ? -25.507 5.920 23.736 1.00 49.22 105 GLY A CA 1
ATOM 819 C C . GLY A 1 105 ? -24.908 4.667 24.359 1.00 49.22 105 GLY A C 1
ATOM 820 O O . GLY A 1 105 ? -25.333 3.575 24.009 1.00 49.22 105 GLY A O 1
ATOM 821 N N . SER A 1 106 ? -23.954 4.791 25.283 1.00 42.91 106 SER A N 1
ATOM 822 C CA . SER A 1 106 ? -23.696 3.713 26.245 1.00 42.91 106 SER A CA 1
ATOM 823 C C . SER A 1 106 ? -24.785 3.753 27.330 1.00 42.91 106 SER A C 1
ATOM 825 O O . SER A 1 106 ? -24.748 4.656 28.171 1.00 42.91 106 SER A O 1
ATOM 827 N N . PRO A 1 107 ? -25.749 2.809 27.407 1.00 51.31 107 PRO A N 1
ATOM 828 C CA . PRO A 1 107 ? -26.602 2.689 28.575 1.00 51.31 107 PRO A CA 1
ATOM 829 C C . PRO A 1 107 ? -25.825 1.911 29.640 1.00 51.31 107 PRO A C 1
ATOM 831 O O . PRO A 1 107 ? -26.213 0.816 30.034 1.00 51.31 107 PRO A O 1
ATOM 834 N N . LEU A 1 108 ? -24.725 2.472 30.148 1.00 47.94 108 LEU A N 1
ATOM 835 C CA . LEU A 1 108 ? -24.163 2.009 31.416 1.00 47.94 108 LEU A CA 1
ATOM 836 C C . LEU A 1 108 ? -24.977 2.623 32.555 1.00 47.94 108 LEU A C 1
ATOM 838 O O . LEU A 1 108 ? -24.521 3.429 33.363 1.00 47.94 108 LEU A O 1
ATOM 842 N N . GLY A 1 109 ? -26.239 2.205 32.603 1.00 55.44 109 GLY A N 1
ATOM 843 C CA . GLY A 1 109 ? -27.006 2.198 33.824 1.00 55.44 109 GLY A CA 1
ATOM 844 C C . GLY A 1 109 ? -26.419 1.139 34.745 1.00 55.44 109 GLY A C 1
ATOM 845 O O . GLY A 1 109 ? -26.766 -0.026 34.637 1.00 55.44 109 GLY A O 1
ATOM 846 N N . LEU A 1 110 ? -25.548 1.554 35.660 1.00 49.56 110 LEU A N 1
ATOM 847 C CA . LEU A 1 110 ? -25.582 1.095 37.047 1.00 49.56 110 LEU A CA 1
ATOM 848 C C . LEU A 1 110 ? -24.842 2.126 37.900 1.00 49.56 110 LEU A C 1
ATOM 850 O O . LEU A 1 110 ? -23.647 2.048 38.169 1.00 49.56 110 LEU A O 1
ATOM 854 N N . ARG A 1 111 ? -25.588 3.149 38.314 1.00 53.00 111 ARG A N 1
ATOM 855 C CA . ARG A 1 111 ? -25.157 4.101 39.332 1.00 53.00 111 ARG A CA 1
ATOM 856 C C . ARG A 1 111 ? -25.154 3.363 40.670 1.00 53.00 111 ARG A C 1
ATOM 858 O O . ARG A 1 111 ? -26.155 3.367 41.379 1.00 53.00 111 ARG A O 1
ATOM 865 N N . THR A 1 112 ? -24.060 2.682 40.997 1.00 56.31 112 THR A N 1
ATOM 866 C CA . THR A 1 112 ? -23.844 2.147 42.346 1.00 56.31 112 THR A CA 1
ATOM 867 C C . THR A 1 112 ? -23.842 3.318 43.331 1.00 56.31 112 THR A C 1
ATOM 869 O O . THR A 1 112 ? -23.027 4.232 43.168 1.00 56.31 112 THR A O 1
ATOM 872 N N . PRO A 1 113 ? -24.747 3.359 44.327 1.00 62.91 113 PRO A N 1
ATOM 873 C CA . PRO A 1 113 ? -24.676 4.374 45.368 1.00 62.91 113 PRO A CA 1
ATOM 874 C C . PRO A 1 113 ? -23.379 4.187 46.174 1.00 62.91 113 PRO A C 1
ATOM 876 O O . PRO A 1 113 ? -22.907 3.056 46.312 1.00 62.91 113 PRO A O 1
ATOM 879 N N . PRO A 1 114 ? -22.781 5.267 46.708 1.00 57.84 114 PRO A N 1
ATOM 880 C CA . PRO A 1 114 ? -21.587 5.151 47.533 1.00 57.84 114 PRO A CA 1
ATOM 881 C C . PRO A 1 114 ? -21.899 4.298 48.769 1.00 57.84 114 PRO A C 1
ATOM 883 O O . PRO A 1 114 ? -22.840 4.583 49.511 1.00 57.84 114 PRO A O 1
ATOM 886 N N . SER A 1 115 ? -21.116 3.240 48.977 1.00 64.12 115 SER A N 1
ATOM 887 C CA . SER A 1 115 ? -21.217 2.349 50.134 1.00 64.12 115 SER A CA 1
ATOM 888 C C . SER A 1 115 ? -21.226 3.148 51.446 1.00 64.12 115 SER A C 1
ATOM 890 O O . SER A 1 115 ? -20.335 3.980 51.651 1.00 64.12 115 SER A O 1
ATOM 892 N N . PRO A 1 116 ? -22.154 2.890 52.388 1.00 62.06 116 PRO A N 1
ATOM 893 C CA . PRO A 1 116 ? -22.204 3.589 53.664 1.00 62.06 116 PRO A CA 1
ATOM 894 C C . PRO A 1 116 ? -21.215 2.947 54.648 1.00 62.06 116 PRO A C 1
ATOM 896 O O . PRO A 1 116 ? -21.586 2.495 55.725 1.00 62.06 116 PRO A O 1
ATOM 899 N N . LEU A 1 117 ? -19.931 2.888 54.288 1.00 61.34 117 LEU A N 1
ATOM 900 C CA . LEU A 1 117 ? -18.874 2.422 55.198 1.00 61.34 117 LEU A CA 1
ATOM 901 C C . LEU A 1 117 ? -18.501 3.474 56.260 1.00 61.34 117 LEU A C 1
ATOM 903 O O . LEU A 1 117 ? -17.755 3.181 57.189 1.00 61.34 117 LEU A O 1
ATOM 907 N N . TRP A 1 118 ? -19.083 4.672 56.190 1.00 57.72 118 TRP A N 1
ATOM 908 C CA . TRP A 1 118 ? -18.908 5.736 57.183 1.00 57.72 118 TRP A CA 1
ATOM 909 C C . TRP A 1 118 ? -19.740 5.553 58.466 1.00 57.72 118 TRP A C 1
ATOM 911 O O . TRP A 1 118 ? -19.562 6.318 59.409 1.00 57.72 118 TRP A O 1
ATOM 921 N N . LEU A 1 119 ? -20.608 4.536 58.556 1.00 55.94 119 LEU A N 1
ATOM 922 C CA . LEU A 1 119 ? -21.389 4.268 59.777 1.00 55.94 119 LEU A CA 1
ATOM 923 C C . LEU A 1 119 ? -20.668 3.394 60.819 1.00 55.94 119 LEU A C 1
ATOM 925 O O . LEU A 1 119 ? -21.182 3.225 61.921 1.00 55.94 119 LEU A O 1
ATOM 929 N N . LEU A 1 120 ? -19.467 2.881 60.533 1.00 58.97 120 LEU A N 1
ATOM 930 C CA . LEU A 1 120 ? -18.684 2.091 61.500 1.00 58.97 120 LEU A CA 1
ATOM 931 C C . LEU A 1 120 ? -17.617 2.905 62.253 1.00 58.97 120 LEU A C 1
ATOM 933 O O . LEU A 1 120 ? -16.776 2.339 62.950 1.00 58.97 120 LEU A O 1
ATOM 937 N N . ALA A 1 121 ? -17.656 4.234 62.158 1.00 59.88 121 ALA A N 1
ATOM 938 C CA . ALA A 1 121 ? -16.631 5.099 62.731 1.00 59.88 121 ALA A CA 1
ATOM 939 C C . ALA A 1 121 ? -16.694 5.400 64.251 1.00 59.88 121 ALA A C 1
ATOM 941 O O . ALA A 1 121 ? -15.737 6.027 64.706 1.00 59.88 121 ALA A O 1
ATOM 942 N N . PRO A 1 122 ? -17.677 4.990 65.092 1.00 56.06 122 PRO A N 1
ATOM 943 C CA . PRO A 1 122 ? -17.556 5.271 66.526 1.00 56.06 122 PRO A CA 1
ATOM 944 C C . PRO A 1 122 ? -17.111 4.082 67.394 1.00 56.06 122 PRO A C 1
ATOM 946 O O . PRO A 1 122 ? -16.859 4.291 68.575 1.00 56.06 122 PRO A O 1
ATOM 949 N N . LEU A 1 123 ? -16.969 2.847 66.885 1.00 57.16 123 LEU A N 1
ATOM 950 C CA . LEU A 1 123 ? -16.644 1.715 67.778 1.00 57.16 123 LEU A CA 1
ATOM 951 C C . LEU A 1 123 ? -15.147 1.525 68.074 1.00 57.16 123 LEU A C 1
ATOM 953 O O . LEU A 1 123 ? -14.798 0.861 69.047 1.00 57.16 123 LEU A O 1
ATOM 957 N N . TRP A 1 124 ? -14.245 2.116 67.287 1.00 53.81 124 TRP A N 1
ATOM 958 C CA . TRP A 1 124 ? -12.798 2.008 67.533 1.00 53.81 124 TRP A CA 1
ATOM 959 C C . TRP A 1 124 ? -12.261 3.026 68.545 1.00 53.81 124 TRP A C 1
ATOM 961 O O . TRP A 1 124 ? -11.162 2.845 69.072 1.00 53.81 124 TRP A O 1
ATOM 971 N N . THR A 1 125 ? -13.025 4.069 68.875 1.00 56.81 125 THR A N 1
ATOM 972 C CA . THR A 1 125 ? -12.607 5.069 69.867 1.00 56.81 125 THR A CA 1
ATOM 973 C C . THR A 1 125 ? -12.870 4.631 71.310 1.00 56.81 125 THR A C 1
ATOM 975 O O . THR A 1 125 ? -12.137 5.067 72.194 1.00 56.81 125 THR A O 1
ATOM 978 N N . LEU A 1 126 ? -13.807 3.708 71.576 1.00 53.09 126 LEU A N 1
ATOM 979 C CA . LEU A 1 126 ? -14.034 3.209 72.944 1.00 53.09 126 LEU A CA 1
ATOM 980 C C . LEU A 1 126 ? -12.998 2.172 73.415 1.00 53.09 126 LEU A C 1
ATOM 982 O O . LEU A 1 126 ? -12.686 2.131 74.602 1.00 53.09 126 LEU A O 1
ATOM 986 N N . CYS A 1 127 ? -12.404 1.372 72.521 1.00 54.53 127 CYS A N 1
ATOM 987 C CA . CYS A 1 127 ? -11.392 0.385 72.931 1.00 54.53 127 CYS A CA 1
ATOM 988 C C . CYS A 1 127 ? -10.065 1.017 73.374 1.00 54.53 127 CYS A C 1
ATOM 990 O O . CYS A 1 127 ? -9.375 0.444 74.212 1.00 54.53 127 CYS A O 1
ATOM 992 N N . ARG A 1 128 ? -9.694 2.197 72.857 1.00 56.84 128 ARG A N 1
ATOM 993 C CA . ARG A 1 128 ? -8.428 2.846 73.242 1.00 56.84 128 ARG A CA 1
ATOM 994 C C . ARG A 1 128 ? -8.487 3.611 74.565 1.00 56.84 128 ARG A C 1
ATOM 996 O O . ARG A 1 128 ? -7.431 3.877 75.122 1.00 56.84 128 ARG A O 1
ATOM 1003 N N . ALA A 1 129 ? -9.673 3.914 75.093 1.00 55.22 129 ALA A N 1
ATOM 1004 C CA . ALA A 1 129 ? -9.806 4.623 76.369 1.00 55.22 129 ALA A CA 1
ATOM 1005 C C . ALA A 1 129 ? -9.768 3.697 77.603 1.00 55.22 129 ALA A C 1
ATOM 1007 O O . ALA A 1 129 ? -9.509 4.174 78.704 1.00 55.22 129 ALA A O 1
ATOM 1008 N N . LEU A 1 130 ? -9.987 2.383 77.444 1.00 55.00 130 LEU A N 1
ATOM 1009 C CA . LEU A 1 130 ? -9.990 1.442 78.575 1.00 55.00 130 LEU A CA 1
ATOM 1010 C C . LEU A 1 130 ? -8.619 0.789 78.840 1.00 55.00 130 LEU A C 1
ATOM 1012 O O . LEU A 1 130 ? -8.392 0.263 79.925 1.00 55.00 130 LEU A O 1
ATOM 1016 N N . SER A 1 131 ? -7.679 0.852 77.891 1.00 58.19 131 SER A N 1
ATOM 1017 C CA . SER A 1 131 ? -6.329 0.285 78.062 1.00 58.19 131 SER A CA 1
ATOM 1018 C C . SER A 1 131 ? -5.323 1.232 78.725 1.00 58.19 131 SER A C 1
ATOM 1020 O O . SER A 1 131 ? -4.257 0.780 79.125 1.00 58.19 131 SER A O 1
ATOM 1022 N N . SER A 1 132 ? -5.638 2.520 78.880 1.00 57.47 132 SER A N 1
ATOM 1023 C CA . SER A 1 132 ? -4.757 3.510 79.523 1.00 57.47 132 SER A CA 1
ATOM 1024 C C . SER A 1 132 ? -5.050 3.743 81.012 1.00 57.47 132 SER A C 1
ATOM 1026 O O . SER A 1 132 ? -4.544 4.702 81.580 1.00 57.47 132 SER A O 1
ATOM 1028 N N . HIS A 1 133 ? -5.860 2.890 81.651 1.00 56.59 133 HIS A N 1
ATOM 1029 C CA . HIS A 1 133 ? -6.190 2.993 83.082 1.00 56.59 133 HIS A CA 1
ATOM 1030 C C . HIS A 1 133 ? -5.690 1.806 83.933 1.00 56.59 133 HIS A C 1
ATOM 1032 O O . HIS A 1 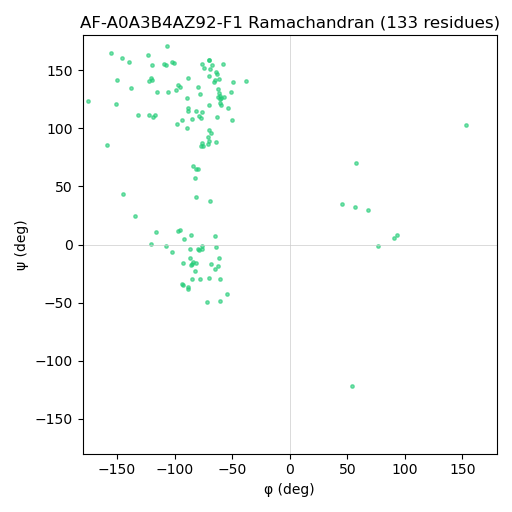133 ? -6.086 1.682 85.091 1.00 56.59 133 HIS A O 1
ATOM 1038 N N . LEU A 1 134 ? -4.838 0.934 83.371 1.00 55.22 134 LEU A N 1
ATOM 1039 C CA . LEU A 1 134 ? -4.270 -0.244 84.050 1.00 55.22 134 LEU A CA 1
ATOM 1040 C C . LEU A 1 134 ? -2.751 -0.433 83.840 1.00 55.22 134 LEU A C 1
ATOM 1042 O O . LEU A 1 134 ? -2.255 -1.547 84.001 1.00 55.22 134 LEU A O 1
ATOM 1046 N N . LEU A 1 135 ? -2.008 0.638 83.534 1.00 49.44 135 LEU A N 1
ATOM 1047 C CA . LEU A 1 135 ? -0.551 0.683 83.725 1.00 49.44 135 LEU A CA 1
ATOM 1048 C C . LEU A 1 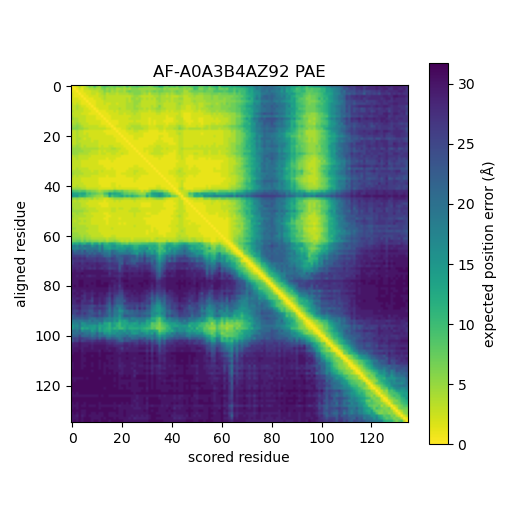135 ? -0.157 1.933 84.512 1.00 49.44 135 LEU A C 1
ATOM 1050 O O . LEU A 1 135 ? -0.642 3.021 84.129 1.00 49.44 135 LEU A O 1
#

Mean predicted aligned error: 17.22 Å

Sequence (135 aa):
MDLGYPKDSSLWKGLPPSLDDAMRWSDGSSYFFKGKEYWRVPSSDMEAEAGFPRLIAKDWLLCTEMQADSPQPEPKSPESRGNVHGHPDHAQNGYEVCSCTSDSGSPLGLRTPPSPLWLLAPLWTLCRALSSHLL